Protein AF-A0A7W0KBH9-F1 (afdb_monomer_lite)

Secondary structure (DSSP, 8-state):
---S--HHHHHHHHTS-HHHHHHHHHHHHHHHT-SSHHHHHHHHHHTT---

Sequence (51 aa):
MADGLSNTDIADRLQISEKTVRNHASNLFDKLGVWSRAQATVFARDHGFSR

pLDDT: mean 82.36, std 11.85, range [42.56, 94.06]

Structure (mmCIF, N/CA/C/O backbone):
data_AF-A0A7W0KBH9-F1
#
_entry.id   AF-A0A7W0KBH9-F1
#
loop_
_atom_site.group_PDB
_atom_site.id
_atom_site.type_symbol
_atom_site.label_atom_id
_atom_site.label_alt_id
_atom_site.label_comp_id
_atom_site.label_asym_id
_atom_site.label_entity_id
_atom_site.label_seq_id
_atom_site.pdbx_PDB_ins_code
_atom_site.Cartn_x
_atom_site.Cartn_y
_atom_site.Cartn_z
_atom_site.occupancy
_atom_site.B_iso_or_equiv
_atom_site.auth_seq_id
_atom_site.auth_comp_id
_atom_site.auth_asym_id
_atom_site.auth_atom_id
_atom_site.pdbx_PDB_model_num
ATOM 1 N N . MET A 1 1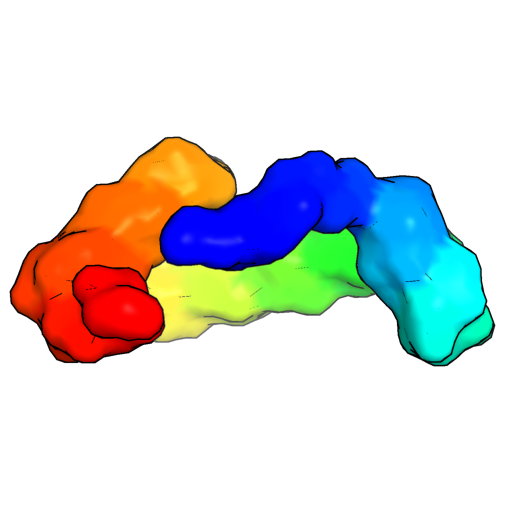 ? -5.079 1.356 -14.085 1.00 42.56 1 MET A N 1
ATOM 2 C CA . MET A 1 1 ? -4.432 2.153 -13.017 1.00 42.56 1 MET A CA 1
ATOM 3 C C . MET A 1 1 ? -5.048 1.683 -11.719 1.00 42.56 1 MET A C 1
ATOM 5 O O . MET A 1 1 ? -6.262 1.574 -11.692 1.00 42.56 1 MET A O 1
ATOM 9 N N . ALA A 1 2 ? -4.259 1.352 -10.693 1.00 46.41 2 ALA A N 1
ATOM 10 C CA . ALA A 1 2 ? -4.794 1.267 -9.332 1.00 46.41 2 ALA A CA 1
ATOM 11 C C . ALA A 1 2 ? -5.683 2.502 -9.120 1.00 46.41 2 ALA A C 1
ATOM 13 O O . ALA A 1 2 ? -5.163 3.589 -9.348 1.00 46.41 2 ALA A O 1
ATOM 14 N N . ASP A 1 3 ? -6.973 2.322 -8.822 1.00 51.16 3 ASP A N 1
ATOM 15 C CA . ASP A 1 3 ? -8.128 3.224 -9.064 1.00 51.16 3 ASP A CA 1
ATOM 16 C C . ASP A 1 3 ? -8.068 4.679 -8.529 1.00 51.16 3 ASP A C 1
ATOM 18 O O . ASP A 1 3 ? -9.086 5.292 -8.240 1.00 51.16 3 ASP A O 1
ATOM 22 N N . GLY A 1 4 ? -6.898 5.277 -8.308 1.00 62.34 4 GLY A N 1
ATOM 23 C CA . GLY A 1 4 ? -6.767 6.585 -7.670 1.00 62.34 4 GLY A CA 1
ATOM 24 C C . GLY A 1 4 ? -7.191 6.576 -6.202 1.00 62.34 4 GLY A C 1
ATOM 25 O O . GLY A 1 4 ? -7.078 7.607 -5.551 1.00 62.34 4 GLY A O 1
ATOM 26 N N . LEU A 1 5 ? -7.615 5.421 -5.671 1.00 68.50 5 LEU A N 1
ATOM 27 C CA . LEU A 1 5 ? -8.049 5.273 -4.290 1.00 68.50 5 LEU A CA 1
ATOM 28 C C . LEU A 1 5 ? -6.912 5.690 -3.358 1.00 68.50 5 LEU A C 1
ATOM 30 O O . LEU A 1 5 ? -5.793 5.142 -3.395 1.00 68.50 5 LEU A O 1
ATOM 34 N N . SER A 1 6 ? -7.219 6.695 -2.547 1.00 81.81 6 SER A N 1
ATOM 35 C CA . SER A 1 6 ? -6.379 7.135 -1.449 1.00 81.81 6 SER A CA 1
ATOM 36 C C . SER A 1 6 ? -6.325 6.040 -0.383 1.00 81.81 6 SER A C 1
ATOM 38 O O . SER A 1 6 ? -7.150 5.123 -0.349 1.00 81.81 6 SER A O 1
ATOM 40 N N . ASN A 1 7 ? -5.344 6.113 0.518 1.00 83.69 7 ASN A N 1
ATOM 41 C CA . ASN A 1 7 ? -5.306 5.176 1.642 1.00 83.69 7 ASN A CA 1
ATOM 42 C C . ASN A 1 7 ? -6.567 5.290 2.512 1.00 83.69 7 ASN A C 1
ATOM 44 O O . ASN A 1 7 ? -6.947 4.299 3.127 1.00 83.69 7 ASN A O 1
ATOM 48 N N . THR A 1 8 ? -7.210 6.461 2.527 1.00 84.81 8 THR A N 1
ATOM 49 C CA . THR A 1 8 ? -8.483 6.718 3.203 1.00 84.81 8 THR A CA 1
ATOM 50 C C . THR A 1 8 ? -9.626 5.953 2.543 1.00 84.81 8 THR A C 1
ATOM 52 O O . THR A 1 8 ? -10.337 5.231 3.227 1.00 84.81 8 THR A O 1
ATOM 55 N N . ASP A 1 9 ? -9.736 5.984 1.212 1.00 86.19 9 ASP A N 1
ATOM 56 C CA . ASP A 1 9 ? -10.789 5.235 0.508 1.00 86.19 9 ASP A CA 1
ATOM 57 C C . ASP A 1 9 ? -10.630 3.718 0.699 1.00 86.19 9 ASP A C 1
ATOM 59 O O . ASP A 1 9 ? -11.603 2.975 0.839 1.00 86.19 9 ASP A O 1
ATOM 63 N N . ILE A 1 10 ? -9.382 3.241 0.722 1.00 85.88 10 ILE A N 1
ATOM 64 C CA . ILE A 1 10 ? -9.063 1.832 0.988 1.00 85.88 10 ILE A CA 1
ATOM 65 C C . ILE A 1 10 ? -9.391 1.477 2.444 1.00 85.88 10 ILE A C 1
ATOM 67 O O . ILE A 1 10 ? -9.942 0.408 2.701 1.00 85.88 10 ILE A O 1
ATOM 71 N N . ALA A 1 11 ? -9.060 2.364 3.382 1.00 90.94 11 ALA A N 1
ATOM 72 C CA . ALA A 1 11 ? -9.357 2.219 4.802 1.00 90.94 11 ALA A CA 1
ATOM 73 C C . ALA A 1 11 ? -10.867 2.109 5.040 1.00 90.94 11 ALA A C 1
ATOM 75 O O . ALA A 1 11 ? -11.311 1.156 5.678 1.00 90.94 11 ALA A O 1
ATOM 76 N N . ASP A 1 12 ? -11.654 2.999 4.437 1.00 91.19 12 ASP A N 1
ATOM 77 C CA . ASP A 1 12 ? -13.112 3.008 4.548 1.00 91.19 12 ASP A CA 1
ATOM 78 C C . ASP A 1 12 ? -13.734 1.754 3.930 1.00 91.19 12 ASP A C 1
ATOM 80 O O . ASP A 1 12 ? -14.589 1.105 4.541 1.00 91.19 12 ASP A O 1
ATOM 84 N N . ARG A 1 13 ? -13.262 1.347 2.746 1.00 91.50 13 ARG A N 1
ATOM 85 C CA . ARG A 1 13 ? -13.764 0.154 2.050 1.00 91.50 13 ARG A CA 1
ATOM 86 C C . ARG A 1 13 ? -13.453 -1.142 2.798 1.00 91.50 13 ARG A C 1
ATOM 88 O O . ARG A 1 13 ? -14.252 -2.073 2.759 1.00 91.50 13 ARG A O 1
ATOM 95 N N . LEU A 1 14 ? -12.291 -1.213 3.442 1.00 90.81 14 LEU A N 1
ATOM 96 C CA . LEU A 1 14 ? -11.854 -2.377 4.212 1.00 90.81 14 LEU A CA 1
ATOM 97 C C . LEU A 1 14 ? -12.224 -2.281 5.701 1.00 90.81 14 LEU A C 1
ATOM 99 O O . LEU A 1 14 ? -11.950 -3.224 6.437 1.00 90.81 14 LEU A O 1
ATOM 103 N N . GLN A 1 15 ? -12.848 -1.178 6.137 1.00 93.06 15 GLN A N 1
ATOM 104 C CA . GLN A 1 15 ? -13.196 -0.894 7.536 1.00 93.06 15 GLN A CA 1
ATOM 105 C C . GLN A 1 15 ? -11.983 -1.011 8.485 1.00 93.06 15 GLN A C 1
ATOM 107 O O . GLN A 1 15 ? -12.078 -1.528 9.598 1.00 93.06 15 GLN A O 1
ATOM 112 N N . ILE A 1 16 ? -10.815 -0.539 8.038 1.00 94.06 16 ILE A N 1
ATOM 113 C CA . ILE A 1 16 ? -9.558 -0.525 8.804 1.00 94.06 16 ILE A CA 1
ATOM 114 C C . ILE A 1 16 ? -8.996 0.890 8.890 1.00 94.06 16 ILE A C 1
ATOM 116 O O . ILE A 1 16 ? -9.384 1.768 8.135 1.00 94.06 16 ILE A O 1
ATOM 120 N N . SER A 1 17 ? -8.036 1.128 9.785 1.00 93.81 17 SER A N 1
ATOM 121 C CA . SER A 1 17 ? -7.391 2.443 9.860 1.00 93.81 17 SER A CA 1
ATOM 122 C C . SER A 1 17 ? -6.478 2.708 8.656 1.00 93.81 17 SER A C 1
ATOM 124 O O . SER A 1 17 ? -5.801 1.802 8.163 1.00 93.81 17 SER A O 1
ATOM 126 N N . GLU A 1 18 ? -6.342 3.973 8.254 1.00 91.56 18 GLU A N 1
ATOM 127 C CA . GLU A 1 18 ? -5.377 4.389 7.224 1.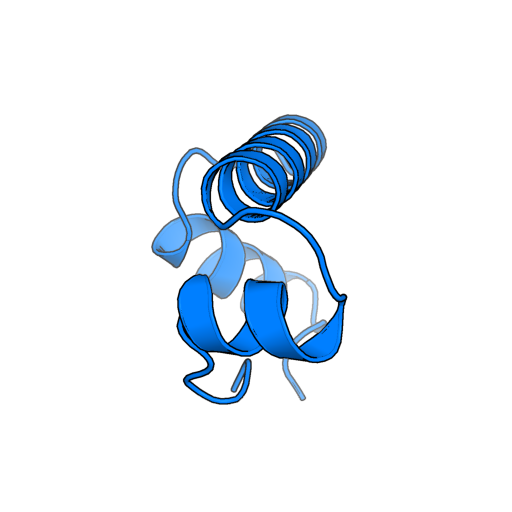00 91.56 18 GLU A CA 1
ATOM 128 C C . GLU A 1 18 ? -3.934 3.984 7.586 1.00 91.56 18 GLU A C 1
ATOM 130 O O . GLU A 1 18 ? -3.127 3.610 6.733 1.00 91.56 18 GLU A O 1
ATOM 135 N N . LYS A 1 19 ? -3.596 3.987 8.883 1.00 92.25 19 LYS A N 1
ATOM 136 C CA . LYS A 1 19 ? -2.309 3.478 9.379 1.00 92.25 19 LYS A CA 1
ATOM 137 C C . LYS A 1 19 ? -2.131 1.990 9.057 1.00 92.25 19 LYS A C 1
ATOM 139 O O . LYS A 1 19 ? -1.046 1.593 8.641 1.00 92.25 19 LYS A O 1
ATOM 144 N N . THR A 1 20 ? -3.182 1.190 9.205 1.00 92.75 20 THR A N 1
ATOM 145 C CA . THR A 1 20 ? -3.183 -0.236 8.853 1.00 92.75 20 THR A CA 1
ATOM 146 C C . THR A 1 20 ? -2.987 -0.425 7.349 1.00 92.75 20 THR A C 1
ATOM 148 O O . THR A 1 20 ? -2.153 -1.234 6.948 1.00 92.75 20 THR A O 1
ATOM 151 N N . VAL A 1 21 ? -3.661 0.376 6.514 1.00 91.56 21 VAL A N 1
ATOM 152 C CA . VAL A 1 21 ? -3.456 0.373 5.052 1.00 91.56 21 VAL A CA 1
ATOM 153 C C . VAL A 1 21 ? -2.001 0.681 4.698 1.00 91.56 21 VAL A C 1
ATOM 155 O O . VAL A 1 21 ? -1.392 -0.052 3.921 1.00 91.56 21 VAL A O 1
ATOM 158 N N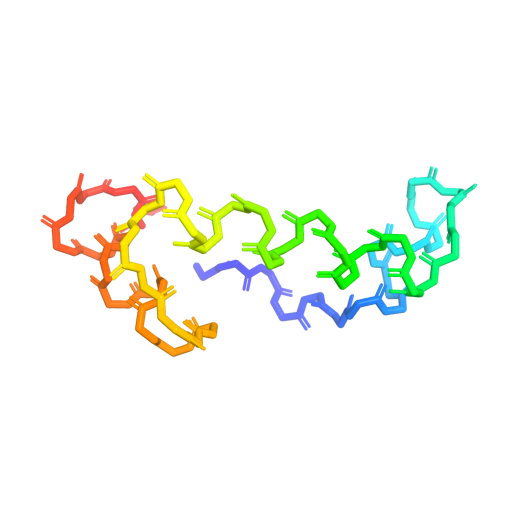 . ARG A 1 22 ? -1.409 1.719 5.305 1.00 88.00 22 ARG A N 1
ATOM 159 C CA . ARG A 1 22 ? 0.005 2.068 5.090 1.00 88.00 22 ARG A CA 1
ATOM 160 C C . ARG A 1 22 ? 0.941 0.936 5.491 1.00 88.00 22 ARG A C 1
ATOM 162 O O . ARG A 1 22 ? 1.837 0.615 4.725 1.00 88.00 22 ARG A O 1
ATOM 169 N N . ASN A 1 23 ? 0.699 0.285 6.628 1.00 91.44 23 ASN A N 1
ATOM 170 C CA . ASN A 1 23 ? 1.496 -0.867 7.047 1.00 91.44 23 ASN A CA 1
ATOM 171 C C . ASN A 1 23 ? 1.387 -2.034 6.055 1.00 91.44 23 ASN A C 1
ATOM 173 O O . ASN A 1 23 ? 2.395 -2.656 5.731 1.00 91.44 23 ASN A O 1
ATOM 177 N N . HIS A 1 24 ? 0.190 -2.330 5.542 1.00 89.88 24 HIS A N 1
ATOM 178 C CA . HIS A 1 24 ? 0.024 -3.352 4.507 1.00 89.88 24 HIS A CA 1
ATOM 179 C C . HIS A 1 24 ? 0.753 -2.988 3.213 1.00 89.88 24 HIS A C 1
ATOM 181 O O . HIS A 1 24 ? 1.397 -3.856 2.629 1.00 89.88 24 HIS A O 1
ATOM 187 N N . ALA A 1 25 ? 0.694 -1.722 2.793 1.00 86.62 25 ALA A N 1
ATOM 188 C CA . ALA A 1 25 ? 1.423 -1.237 1.629 1.00 86.62 25 ALA A CA 1
ATOM 189 C C . ALA A 1 25 ? 2.942 -1.343 1.829 1.00 86.62 25 ALA A C 1
ATOM 191 O O . ALA A 1 25 ? 3.613 -1.865 0.949 1.00 86.62 25 ALA A O 1
ATOM 192 N N . SER A 1 26 ? 3.475 -0.946 2.989 1.00 87.12 26 SER A N 1
ATOM 193 C CA . SER A 1 26 ? 4.899 -1.106 3.311 1.00 87.12 26 SER A CA 1
ATOM 194 C C . SER A 1 26 ? 5.328 -2.572 3.289 1.00 87.12 26 SER A C 1
ATOM 196 O O . SER A 1 26 ? 6.287 -2.912 2.613 1.00 87.12 26 SER A O 1
ATOM 198 N N . ASN A 1 27 ? 4.563 -3.465 3.923 1.00 89.69 27 ASN A N 1
ATOM 199 C CA . ASN A 1 27 ? 4.854 -4.902 3.899 1.00 89.69 27 ASN A CA 1
ATOM 200 C C . ASN A 1 27 ? 4.794 -5.489 2.480 1.00 89.69 27 ASN A C 1
ATOM 202 O O . ASN A 1 27 ? 5.525 -6.424 2.158 1.00 89.69 27 ASN A O 1
ATOM 206 N N . LEU A 1 28 ? 3.887 -4.989 1.636 1.00 86.06 28 LEU A N 1
ATOM 207 C CA . LEU A 1 28 ? 3.821 -5.368 0.229 1.00 86.06 28 L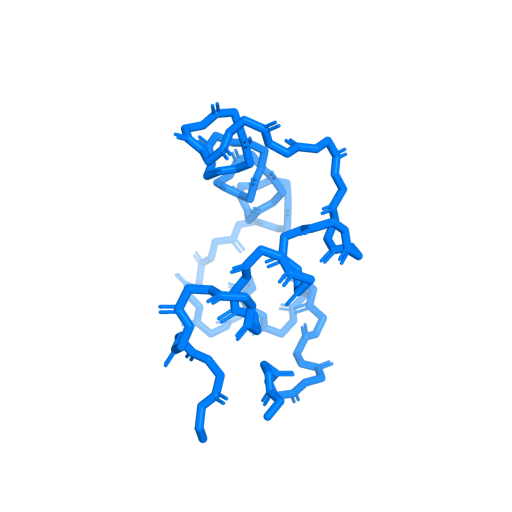EU A CA 1
ATOM 208 C C . LEU A 1 28 ? 5.058 -4.863 -0.517 1.00 86.06 28 LEU A C 1
ATOM 210 O O . LEU A 1 28 ? 5.657 -5.621 -1.268 1.00 86.06 28 LEU A O 1
ATOM 214 N N . PHE A 1 29 ? 5.455 -3.614 -0.295 1.00 87.44 29 PHE A N 1
ATOM 215 C CA . PHE A 1 29 ? 6.628 -3.015 -0.920 1.00 87.44 29 PHE A CA 1
ATOM 216 C C . PHE A 1 29 ? 7.913 -3.752 -0.539 1.00 87.44 29 PHE A C 1
ATOM 218 O O . PHE A 1 29 ? 8.664 -4.127 -1.436 1.00 87.44 29 PHE A O 1
ATOM 225 N N . ASP A 1 30 ? 8.085 -4.099 0.737 1.00 88.81 30 ASP A N 1
ATOM 226 C CA . ASP A 1 30 ? 9.209 -4.910 1.215 1.00 88.81 30 ASP A CA 1
ATOM 227 C C . ASP A 1 30 ? 9.256 -6.277 0.519 1.00 88.81 30 ASP A C 1
ATOM 229 O O . ASP A 1 30 ? 10.309 -6.710 0.055 1.00 88.81 30 ASP A O 1
ATOM 233 N N . LYS A 1 31 ? 8.104 -6.946 0.369 1.00 87.88 31 LYS A N 1
ATOM 234 C CA . LYS A 1 31 ? 8.009 -8.232 -0.348 1.00 87.88 31 LYS A CA 1
ATOM 235 C C . LYS A 1 31 ? 8.315 -8.115 -1.840 1.00 87.88 31 LYS A C 1
ATOM 237 O O . LYS A 1 31 ? 8.788 -9.078 -2.434 1.00 87.88 31 LYS A O 1
ATOM 242 N N . LEU A 1 32 ? 8.014 -6.968 -2.439 1.00 86.06 32 LEU A N 1
ATOM 243 C CA . LEU A 1 32 ? 8.293 -6.671 -3.844 1.00 86.06 32 LEU A CA 1
ATOM 244 C C . LEU A 1 32 ? 9.693 -6.060 -4.051 1.00 86.06 32 LEU A C 1
ATOM 246 O O . LEU A 1 32 ? 10.085 -5.832 -5.191 1.00 86.06 32 LEU A O 1
ATOM 250 N N . GLY A 1 33 ? 10.446 -5.786 -2.978 1.00 87.94 33 GLY A N 1
ATOM 251 C CA . GLY A 1 33 ? 11.760 -5.138 -3.041 1.00 87.94 33 GLY A CA 1
ATOM 252 C C . GLY A 1 33 ? 11.720 -3.675 -3.504 1.00 87.94 33 GLY A C 1
ATOM 253 O O . GLY A 1 33 ? 12.725 -3.152 -3.985 1.00 87.94 33 GLY A O 1
ATOM 254 N N . VAL A 1 34 ? 10.568 -3.012 -3.390 1.00 86.62 34 VAL A N 1
ATOM 255 C CA . VAL A 1 34 ? 10.361 -1.611 -3.788 1.00 86.62 34 VAL A CA 1
ATOM 256 C C . VAL A 1 34 ? 10.195 -0.727 -2.556 1.00 86.62 34 VAL A C 1
ATOM 258 O O . VAL A 1 34 ? 9.805 -1.193 -1.497 1.00 86.62 34 VAL A O 1
ATOM 261 N N . TRP A 1 35 ? 10.471 0.568 -2.685 1.00 82.00 35 TRP A N 1
ATOM 262 C CA . TRP A 1 35 ? 10.537 1.502 -1.549 1.00 82.00 35 TRP A CA 1
ATOM 263 C C . TRP A 1 35 ? 9.427 2.555 -1.574 1.00 82.00 35 TRP A C 1
ATOM 265 O O . TRP A 1 35 ? 9.286 3.356 -0.652 1.00 82.00 35 TRP A O 1
ATOM 275 N N . SER A 1 36 ? 8.639 2.607 -2.650 1.00 81.25 36 SER A N 1
ATOM 276 C CA . SER A 1 36 ? 7.577 3.598 -2.799 1.00 81.25 36 SER A CA 1
ATOM 277 C C . SER A 1 36 ? 6.449 3.110 -3.694 1.00 81.25 36 SER A C 1
ATOM 279 O O . SER A 1 36 ? 6.635 2.249 -4.552 1.00 81.25 36 SER A O 1
ATOM 281 N N . ARG A 1 37 ? 5.278 3.743 -3.563 1.00 79.81 37 ARG A N 1
ATOM 282 C CA . ARG A 1 37 ? 4.120 3.491 -4.435 1.00 79.81 37 ARG A CA 1
ATOM 283 C C . ARG A 1 37 ? 4.441 3.728 -5.914 1.00 79.81 37 ARG A C 1
ATOM 285 O O . ARG A 1 37 ? 3.921 3.014 -6.768 1.00 79.81 37 ARG A O 1
ATOM 292 N N . ALA A 1 38 ? 5.309 4.693 -6.223 1.00 82.94 38 ALA A N 1
ATOM 293 C CA . ALA A 1 38 ? 5.764 4.940 -7.588 1.00 82.94 38 ALA A CA 1
ATOM 294 C C . ALA A 1 38 ? 6.601 3.765 -8.111 1.00 82.94 38 ALA A C 1
ATOM 296 O O . ALA A 1 38 ? 6.318 3.247 -9.188 1.00 82.94 38 ALA A O 1
ATOM 297 N N . GLN A 1 39 ? 7.561 3.279 -7.318 1.00 82.44 39 GLN A N 1
ATOM 298 C CA . GLN A 1 39 ? 8.347 2.097 -7.677 1.00 82.44 39 GLN A CA 1
ATOM 299 C C . GLN A 1 39 ? 7.484 0.836 -7.763 1.00 82.44 39 GLN A C 1
ATOM 301 O O . GLN A 1 39 ? 7.638 0.074 -8.704 1.00 82.44 39 GLN A O 1
ATOM 306 N N . ALA A 1 40 ? 6.522 0.652 -6.859 1.00 83.44 40 ALA A N 1
ATOM 307 C CA . ALA A 1 40 ? 5.563 -0.446 -6.921 1.00 83.44 40 ALA A CA 1
ATOM 308 C C . ALA A 1 40 ? 4.689 -0.384 -8.181 1.00 83.44 40 ALA A C 1
ATOM 310 O O . ALA A 1 40 ? 4.375 -1.412 -8.768 1.00 83.44 40 ALA A O 1
ATOM 311 N N . THR A 1 41 ? 4.329 0.822 -8.630 1.00 82.81 41 THR A N 1
ATOM 312 C CA . THR A 1 41 ? 3.604 1.016 -9.892 1.00 82.81 41 THR A CA 1
ATOM 313 C C . THR A 1 41 ? 4.482 0.641 -11.083 1.00 82.81 41 THR A C 1
ATOM 315 O O . THR A 1 41 ? 4.013 -0.046 -11.981 1.00 82.81 41 THR A O 1
ATOM 318 N N . VAL A 1 42 ? 5.754 1.050 -11.093 1.00 84.88 42 VAL A N 1
ATOM 319 C CA . VAL A 1 42 ? 6.711 0.664 -12.143 1.00 84.88 42 VAL A CA 1
ATOM 320 C C . VAL A 1 42 ? 6.936 -0.848 -12.143 1.00 84.88 42 VAL A C 1
ATOM 322 O O . VAL A 1 42 ? 6.814 -1.460 -13.194 1.00 84.88 42 VAL A O 1
ATOM 325 N N . PHE A 1 43 ? 7.150 -1.454 -10.975 1.00 84.38 43 PHE A N 1
ATOM 326 C CA . PHE A 1 43 ? 7.270 -2.901 -10.801 1.00 84.38 43 PHE A CA 1
ATOM 327 C C . PHE A 1 43 ? 6.029 -3.634 -11.322 1.00 84.38 43 PHE A C 1
ATOM 329 O O . PHE A 1 43 ? 6.141 -4.590 -12.079 1.00 84.38 43 PHE A O 1
ATOM 336 N N . ALA A 1 44 ? 4.829 -3.156 -10.980 1.00 83.25 44 ALA A N 1
ATOM 337 C CA . ALA A 1 44 ? 3.582 -3.734 -11.468 1.00 83.25 44 ALA A CA 1
ATOM 338 C C . ALA A 1 44 ? 3.444 -3.627 -12.995 1.00 83.25 44 ALA A C 1
ATOM 340 O O . ALA A 1 44 ? 2.913 -4.541 -13.622 1.00 83.25 44 ALA A O 1
ATOM 341 N N . ARG A 1 45 ? 3.929 -2.537 -13.602 1.00 83.44 45 ARG A N 1
ATOM 342 C CA . ARG A 1 45 ? 3.967 -2.380 -15.064 1.00 83.44 45 ARG A CA 1
ATOM 343 C C . ARG A 1 45 ? 4.955 -3.344 -15.709 1.00 83.44 45 ARG A C 1
ATOM 345 O O . ARG A 1 45 ? 4.597 -3.996 -16.682 1.00 83.44 45 ARG A O 1
ATOM 352 N N . ASP A 1 46 ? 6.154 -3.441 -15.151 1.00 83.81 46 ASP A N 1
ATOM 353 C CA . ASP A 1 46 ? 7.239 -4.282 -15.662 1.00 83.81 46 ASP A CA 1
ATOM 354 C C . ASP A 1 46 ? 6.889 -5.777 -15.587 1.00 83.81 46 ASP A C 1
ATOM 356 O O . ASP A 1 46 ? 7.079 -6.524 -16.541 1.00 83.81 46 ASP A O 1
ATOM 360 N N . HIS A 1 47 ? 6.236 -6.193 -14.499 1.00 82.25 47 HIS A N 1
ATOM 361 C CA . HIS A 1 47 ? 5.775 -7.566 -14.293 1.00 82.25 47 HIS A CA 1
ATOM 362 C C . HIS A 1 47 ? 4.386 -7.869 -14.894 1.00 82.25 47 HIS A C 1
ATOM 364 O O . HIS A 1 47 ? 3.827 -8.936 -14.643 1.00 82.25 47 HIS A O 1
ATOM 370 N N . GLY A 1 48 ? 3.798 -6.955 -15.676 1.00 78.81 48 GLY A N 1
ATOM 371 C C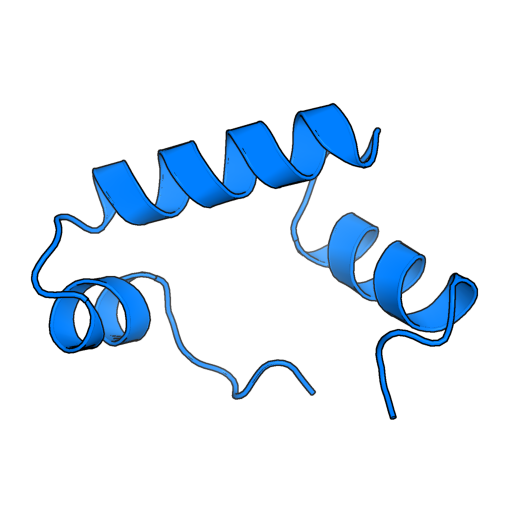A . GLY A 1 48 ? 2.523 -7.185 -16.371 1.00 78.81 48 GLY A CA 1
ATOM 372 C C . GLY A 1 48 ? 1.273 -7.214 -15.477 1.00 78.81 48 GLY A C 1
ATOM 373 O O . GLY A 1 48 ? 0.198 -7.590 -15.941 1.00 78.81 48 GLY A O 1
ATOM 374 N N . PHE A 1 49 ? 1.377 -6.789 -14.215 1.00 75.06 49 PHE A N 1
ATOM 375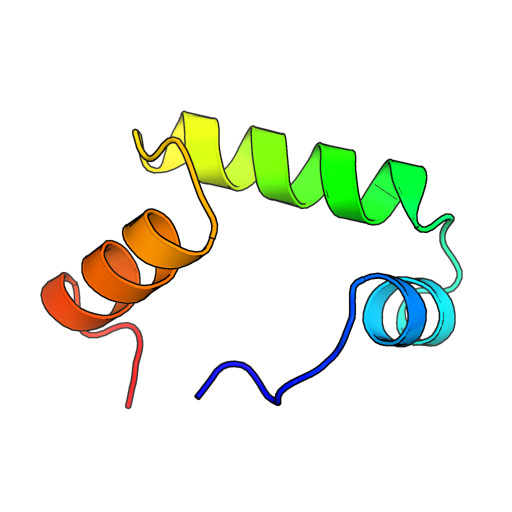 C CA . PHE A 1 49 ? 0.251 -6.665 -13.279 1.00 75.06 49 PHE A CA 1
ATOM 376 C C . PHE A 1 49 ? -0.656 -5.460 -13.567 1.00 75.06 49 PHE A C 1
ATOM 378 O O . PHE A 1 49 ? -1.761 -5.382 -13.033 1.00 75.06 49 PHE A O 1
ATOM 385 N N . SER A 1 50 ? -0.215 -4.506 -14.391 1.00 65.44 50 SER A N 1
ATOM 386 C CA . SER A 1 50 ? -1.049 -3.391 -14.845 1.00 65.44 50 SER A CA 1
ATOM 387 C C . SER A 1 50 ? -1.545 -3.626 -16.277 1.00 65.44 50 SER A C 1
ATOM 389 O O . SER A 1 50 ? -0.904 -3.196 -17.240 1.00 65.44 50 SER A O 1
ATOM 391 N N . ARG A 1 51 ? -2.692 -4.286 -16.423 1.00 54.09 51 ARG A N 1
ATOM 392 C CA . ARG A 1 51 ? -3.485 -4.252 -17.655 1.00 54.09 51 ARG A CA 1
ATOM 393 C C . ARG A 1 51 ? -4.828 -3.597 -17.380 1.00 54.09 51 ARG A C 1
ATOM 395 O O . ARG A 1 51 ? -5.366 -3.833 -16.278 1.00 54.09 51 ARG A O 1
#

Foldseek 3Di:
DPPPDDLVNVCVVVVHDSVVSVVVVCVVCVVLVHDDPVRVVVSCVVVVVPD

Radius of gyration: 11.39 Å; chains: 1; bounding box: 26×15×28 Å